Protein AF-A0A2E0HTX2-F1 (afdb_monomer_lite)

Foldseek 3Di:
DKKKKKKKKWFPPPDDAPPQVVVQVCVCVVVVPDDDPGGTDTDIDIAMDDDPDDVRVVVVVVVCCPPPVYPVVTMDMDMDMDDDPDRDDPPPPPPPVDDPPDPPPDDD

Sequence (108 aa):
MKFKATVNVKLRGSVSDAAGNAVMNNTHVVAPNLKSNLLRIGKVIDYWFEAEDYETAEKELYKLSDLFLANTVIEDWEYEFHETEETGIGNISNDNAGTSKHSIFDAS

Radius of gyration: 18.22 Å; chains: 1; bounding box: 45×31×39 Å

Structure (mmCIF, N/CA/C/O backbone):
data_AF-A0A2E0HTX2-F1
#
_entry.id   AF-A0A2E0HTX2-F1
#
loop_
_atom_site.group_PDB
_atom_site.id
_atom_site.type_symbol
_atom_site.label_atom_id
_atom_site.label_alt_id
_atom_site.label_comp_id
_atom_site.label_asym_id
_atom_site.label_entity_id
_atom_site.label_seq_id
_atom_site.pdbx_PDB_ins_code
_atom_site.Cartn_x
_atom_site.Cartn_y
_atom_site.Cartn_z
_atom_site.occupancy
_atom_site.B_iso_or_equiv
_atom_site.auth_seq_id
_atom_site.auth_comp_id
_atom_site.auth_asym_id
_atom_site.auth_atom_id
_atom_site.pdbx_PDB_model_num
ATOM 1 N N . MET A 1 1 ? -12.149 0.048 20.316 1.00 96.00 1 MET A N 1
ATOM 2 C CA . MET A 1 1 ? -10.877 -0.683 20.129 1.00 96.00 1 MET A CA 1
ATOM 3 C C . MET A 1 1 ? -10.062 0.039 19.070 1.00 96.00 1 MET A C 1
ATOM 5 O O . MET A 1 1 ? -10.654 0.692 18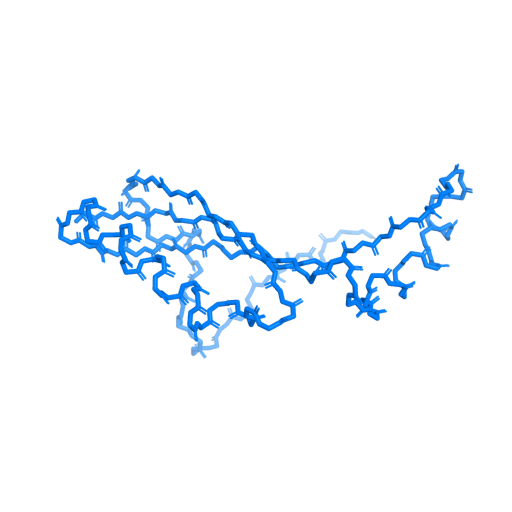.216 1.00 96.00 1 MET A O 1
ATOM 9 N N . LYS A 1 2 ? -8.735 -0.030 19.144 1.00 97.31 2 LYS A N 1
ATOM 10 C CA . LYS A 1 2 ? -7.821 0.624 18.200 1.00 97.31 2 LYS A CA 1
ATOM 11 C C . LYS A 1 2 ? -7.168 -0.431 17.324 1.00 97.31 2 LYS A C 1
ATOM 13 O O . LYS A 1 2 ? -6.774 -1.484 17.814 1.00 97.31 2 LYS A O 1
ATOM 18 N N . PHE A 1 3 ? -7.035 -0.141 16.043 1.00 98.00 3 PHE A N 1
ATOM 19 C CA . PHE A 1 3 ? -6.488 -1.064 15.064 1.00 98.00 3 PHE A CA 1
ATOM 20 C C . PHE A 1 3 ? -5.431 -0.378 14.222 1.00 98.00 3 PHE A C 1
ATOM 22 O O . PHE A 1 3 ? -5.520 0.819 13.947 1.00 98.00 3 PHE A O 1
ATOM 29 N N . LYS A 1 4 ? -4.459 -1.167 13.773 1.00 97.75 4 LYS A N 1
ATOM 30 C CA . LYS A 1 4 ? -3.559 -0.808 12.686 1.00 97.75 4 LYS A CA 1
ATOM 31 C C . LYS A 1 4 ? -3.803 -1.766 11.532 1.00 97.75 4 LYS A C 1
ATOM 33 O O . LYS A 1 4 ? -3.700 -2.979 11.709 1.00 97.75 4 LYS A O 1
ATOM 38 N N . ALA A 1 5 ? -4.081 -1.214 10.359 1.00 98.31 5 ALA A N 1
ATOM 39 C CA . ALA A 1 5 ? -4.120 -1.936 9.100 1.00 98.31 5 ALA A CA 1
ATOM 40 C C . ALA A 1 5 ? -2.954 -1.541 8.201 1.00 98.31 5 ALA A C 1
ATOM 42 O O . ALA A 1 5 ? -2.544 -0.381 8.185 1.00 98.31 5 ALA A O 1
ATOM 43 N N . THR A 1 6 ? -2.494 -2.494 7.401 1.00 98.50 6 THR A N 1
ATOM 44 C CA . THR A 1 6 ? -1.602 -2.258 6.270 1.00 98.50 6 THR A CA 1
ATOM 45 C C . THR A 1 6 ? -2.309 -2.744 5.011 1.00 98.50 6 THR A C 1
ATOM 47 O O . THR A 1 6 ? -2.570 -3.936 4.854 1.00 98.50 6 THR A O 1
ATOM 50 N N . VAL A 1 7 ? -2.638 -1.815 4.112 1.00 98.69 7 VAL A N 1
ATOM 51 C CA . VAL A 1 7 ? -3.294 -2.100 2.829 1.00 98.69 7 VAL A CA 1
ATOM 52 C C . VAL A 1 7 ? -2.268 -1.980 1.710 1.00 98.69 7 VAL A C 1
ATOM 54 O O . VAL A 1 7 ? -1.694 -0.914 1.481 1.00 98.69 7 VAL A O 1
ATOM 57 N N . ASN A 1 8 ? -2.040 -3.073 0.991 1.00 98.69 8 ASN A N 1
ATOM 58 C CA . ASN A 1 8 ? -1.163 -3.119 -0.169 1.00 98.69 8 ASN A CA 1
ATOM 59 C C . ASN A 1 8 ? -2.008 -3.012 -1.432 1.00 98.69 8 ASN A C 1
ATOM 61 O O . ASN A 1 8 ? -2.917 -3.812 -1.637 1.00 98.69 8 ASN A O 1
ATOM 65 N N . VAL A 1 9 ? -1.684 -2.067 -2.311 1.00 98.50 9 VAL A N 1
ATOM 66 C CA . VAL A 1 9 ? -2.402 -1.882 -3.577 1.00 98.50 9 VAL A CA 1
ATOM 67 C C . VAL A 1 9 ? -1.417 -1.844 -4.736 1.00 98.50 9 VAL A C 1
ATOM 69 O O . VAL A 1 9 ? -0.397 -1.145 -4.701 1.00 98.50 9 VAL A O 1
ATOM 72 N N . LYS A 1 10 ? -1.718 -2.616 -5.779 1.00 98.19 10 LYS A N 1
ATOM 73 C CA . LYS A 1 10 ? -0.840 -2.850 -6.928 1.00 98.19 10 LYS A CA 1
ATOM 74 C C . LYS A 1 10 ? -1.664 -2.749 -8.210 1.00 98.19 10 LYS A C 1
ATOM 76 O O . LYS A 1 10 ? -2.765 -3.280 -8.285 1.00 98.19 10 LYS A O 1
ATOM 81 N N . LEU A 1 11 ? -1.125 -2.115 -9.252 1.00 98.38 11 LEU A N 1
ATOM 82 C CA . LEU A 1 11 ? -1.747 -2.150 -10.580 1.00 98.38 11 LEU A CA 1
ATOM 83 C C . LEU A 1 11 ? -1.855 -3.601 -11.071 1.00 98.38 11 LEU A C 1
ATOM 85 O O . LEU A 1 11 ? -0.860 -4.335 -11.017 1.00 98.38 11 LEU A O 1
ATOM 89 N N . ARG A 1 12 ? -3.002 -3.977 -11.644 1.00 97.81 12 ARG A N 1
ATOM 90 C CA . ARG A 1 12 ? -3.229 -5.283 -12.283 1.00 97.81 12 ARG A CA 1
ATOM 91 C C . ARG A 1 12 ? -2.159 -5.595 -13.320 1.00 97.81 12 ARG A C 1
ATOM 93 O O . ARG A 1 12 ? -1.672 -4.697 -14.005 1.00 97.81 12 ARG A O 1
ATOM 100 N N . GLY A 1 13 ? -1.824 -6.875 -13.491 1.00 95.75 13 GLY A N 1
ATOM 101 C CA . GLY A 1 13 ? -0.739 -7.305 -14.386 1.00 95.75 13 GLY A CA 1
ATOM 102 C C . GLY A 1 13 ? -0.892 -6.848 -15.845 1.00 95.75 13 GLY A C 1
ATOM 103 O O . GLY A 1 13 ? 0.106 -6.587 -16.511 1.00 95.75 13 GLY A O 1
ATOM 104 N N . SER A 1 14 ? -2.128 -6.685 -16.323 1.00 95.88 14 SER A N 1
ATOM 105 C CA . SER A 1 14 ? -2.441 -6.179 -17.667 1.00 95.88 14 SER A CA 1
ATOM 106 C C . SER A 1 14 ? -2.340 -4.656 -17.810 1.00 95.88 14 SER A C 1
ATOM 108 O O . SER A 1 14 ? -2.477 -4.139 -18.916 1.00 95.88 14 SER A O 1
ATOM 11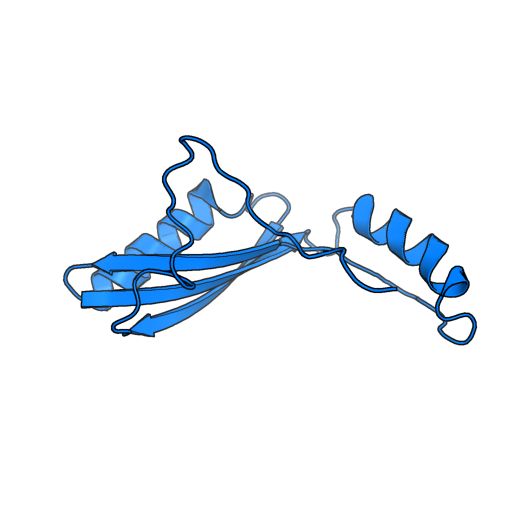0 N N . VAL A 1 15 ? -2.136 -3.923 -16.713 1.00 98.00 15 VAL A N 1
ATOM 111 C CA . VAL A 1 15 ? -2.070 -2.459 -16.697 1.00 98.00 15 VAL A CA 1
ATOM 112 C C . VAL A 1 15 ? -0.611 -2.012 -16.693 1.00 98.00 15 VAL A C 1
ATOM 114 O O . VAL A 1 15 ? 0.209 -2.487 -15.895 1.00 98.00 15 VAL A O 1
ATOM 117 N N . SER A 1 16 ? -0.294 -1.091 -17.606 1.00 96.31 16 SER A N 1
ATOM 118 C CA . SER A 1 16 ? 1.036 -0.495 -17.729 1.00 96.31 16 SER A CA 1
ATOM 119 C C . SER A 1 16 ? 1.359 0.374 -16.518 1.00 96.31 16 SER A C 1
ATOM 121 O O . SER A 1 16 ? 0.594 1.272 -16.174 1.00 96.31 16 SER A O 1
ATOM 123 N N . ASP A 1 17 ? 2.535 0.157 -15.938 1.00 97.69 17 ASP A N 1
ATOM 124 C CA . ASP A 1 17 ? 3.076 0.968 -14.853 1.00 97.69 17 ASP A CA 1
ATOM 125 C C . ASP A 1 17 ? 4.180 1.891 -15.387 1.00 97.69 17 ASP A C 1
ATOM 127 O O . ASP A 1 17 ? 5.323 1.482 -15.600 1.00 97.69 17 ASP A O 1
ATOM 131 N N . ALA A 1 18 ? 3.829 3.153 -15.641 1.00 96.69 18 ALA A N 1
ATOM 132 C CA . ALA A 1 18 ? 4.774 4.134 -16.168 1.00 96.69 18 ALA A CA 1
ATOM 133 C C . ALA A 1 18 ? 5.907 4.450 -15.175 1.00 96.69 18 ALA A C 1
ATOM 135 O O . ALA A 1 18 ? 7.055 4.610 -15.592 1.00 96.69 18 ALA A O 1
ATOM 136 N N . ALA A 1 19 ? 5.602 4.504 -13.874 1.00 97.12 19 ALA A N 1
ATOM 137 C CA . ALA A 1 19 ? 6.587 4.794 -12.837 1.00 97.12 19 ALA A CA 1
ATOM 138 C C . ALA A 1 19 ? 7.555 3.617 -12.667 1.00 97.12 19 ALA A C 1
ATOM 140 O O . ALA A 1 19 ? 8.772 3.811 -12.673 1.00 97.12 19 ALA A O 1
ATOM 141 N N . GLY A 1 20 ? 7.024 2.394 -12.601 1.00 98.00 20 GLY A N 1
ATOM 142 C CA . GLY A 1 20 ? 7.817 1.170 -12.542 1.00 98.00 20 GLY A CA 1
ATOM 143 C C . GLY A 1 20 ? 8.764 1.046 -13.732 1.00 98.00 20 GLY A C 1
ATOM 144 O O . GLY A 1 20 ? 9.960 0.830 -13.545 1.00 98.00 20 GLY A O 1
ATOM 145 N N . ASN A 1 21 ? 8.274 1.298 -14.949 1.00 97.50 21 ASN A N 1
ATOM 146 C CA . ASN A 1 21 ? 9.103 1.284 -16.157 1.00 97.50 21 ASN A CA 1
ATOM 147 C C . ASN A 1 21 ? 10.221 2.337 -16.121 1.00 97.50 21 ASN A C 1
ATOM 149 O O . ASN A 1 21 ? 11.362 2.039 -16.476 1.00 97.50 21 ASN A O 1
ATOM 153 N N . ALA A 1 22 ? 9.919 3.560 -15.676 1.00 97.44 22 ALA A N 1
ATOM 154 C CA . ALA A 1 22 ? 10.915 4.622 -15.573 1.00 97.44 22 ALA A CA 1
ATOM 155 C C . ALA A 1 22 ? 12.038 4.259 -14.589 1.00 97.44 22 ALA A C 1
ATOM 157 O O . ALA A 1 22 ? 13.216 4.436 -14.906 1.00 97.44 22 ALA A O 1
ATOM 158 N N . VAL A 1 23 ? 11.691 3.701 -13.425 1.00 97.75 23 VAL A N 1
ATOM 159 C CA . VAL A 1 23 ? 12.679 3.256 -12.433 1.00 97.75 23 VAL A CA 1
ATOM 160 C C . VAL A 1 23 ? 13.465 2.055 -12.950 1.00 97.75 23 VAL A C 1
ATOM 162 O O . VAL A 1 23 ? 14.693 2.072 -12.892 1.00 97.75 23 VAL A O 1
ATOM 165 N N . MET A 1 24 ? 12.790 1.053 -13.525 1.00 97.75 24 MET A N 1
ATOM 166 C CA . MET A 1 24 ? 13.419 -0.142 -14.101 1.00 97.75 24 MET A CA 1
ATOM 167 C C . MET A 1 24 ? 14.524 0.212 -15.092 1.00 97.75 24 MET A C 1
ATOM 169 O O . MET A 1 24 ? 15.615 -0.347 -15.034 1.00 97.75 24 MET A O 1
ATOM 173 N N . ASN A 1 25 ? 14.256 1.175 -15.976 1.00 96.31 25 ASN A N 1
ATOM 174 C CA . ASN A 1 25 ? 15.196 1.588 -17.011 1.00 96.31 25 ASN A CA 1
ATOM 175 C C . ASN A 1 25 ? 16.471 2.220 -16.447 1.00 96.31 25 ASN A C 1
ATOM 177 O O . ASN A 1 25 ? 17.461 2.290 -17.164 1.00 96.31 25 ASN A O 1
ATOM 181 N N . ASN A 1 26 ? 16.477 2.650 -15.184 1.00 96.75 26 ASN A N 1
ATOM 182 C CA . ASN A 1 26 ? 17.604 3.326 -14.547 1.00 96.75 26 ASN A CA 1
ATOM 183 C C . ASN A 1 26 ? 18.249 2.508 -13.417 1.00 96.75 26 ASN A C 1
ATOM 185 O O . ASN A 1 26 ? 19.265 2.938 -12.874 1.00 96.75 26 ASN A O 1
ATOM 189 N N . THR A 1 27 ? 17.732 1.320 -13.076 1.00 97.75 27 THR A N 1
ATOM 190 C CA . THR A 1 27 ? 18.305 0.479 -12.003 1.00 97.75 27 THR A CA 1
ATOM 191 C C . THR A 1 27 ? 19.785 0.176 -12.235 1.00 97.75 27 THR A C 1
ATOM 193 O O . THR A 1 27 ? 20.576 0.208 -11.295 1.00 97.75 27 THR A O 1
ATOM 196 N N . HIS A 1 28 ? 20.176 -0.037 -13.493 1.00 95.81 28 HIS A N 1
ATOM 197 C CA . HIS A 1 28 ? 21.549 -0.325 -13.909 1.00 95.81 28 HIS A CA 1
ATOM 198 C C . HIS A 1 28 ? 22.553 0.797 -13.593 1.00 95.81 28 HIS A C 1
ATOM 200 O O . HIS A 1 28 ? 23.745 0.524 -13.487 1.00 95.81 28 HIS A O 1
ATOM 206 N N . VAL A 1 29 ? 22.095 2.044 -13.428 1.00 96.62 29 VAL A N 1
ATOM 207 C CA . VAL A 1 29 ? 22.959 3.178 -13.059 1.00 96.62 29 VAL A CA 1
ATOM 208 C C . VAL A 1 29 ? 23.519 2.991 -11.647 1.00 96.62 29 VAL A C 1
ATOM 210 O O . VAL A 1 29 ? 24.665 3.340 -11.385 1.00 96.62 29 VAL A O 1
ATOM 213 N N . VAL A 1 30 ? 22.722 2.410 -10.745 1.00 97.00 30 VAL A N 1
ATOM 214 C CA . VAL A 1 30 ? 23.097 2.169 -9.342 1.00 97.00 30 VAL A CA 1
ATOM 215 C C . VAL A 1 30 ? 23.593 0.735 -9.136 1.00 97.00 30 VAL A C 1
ATOM 217 O O . VAL A 1 30 ? 24.564 0.504 -8.422 1.00 97.00 30 VAL A O 1
ATOM 220 N N . ALA A 1 31 ? 22.941 -0.238 -9.773 1.00 97.38 31 ALA A N 1
ATOM 221 C CA . ALA A 1 31 ? 23.213 -1.663 -9.626 1.00 97.38 31 ALA A CA 1
ATOM 222 C C . ALA A 1 31 ? 23.439 -2.321 -11.005 1.00 97.38 31 ALA A C 1
ATOM 224 O O . ALA A 1 31 ? 22.586 -3.075 -11.478 1.00 97.38 31 ALA A O 1
ATOM 225 N N . PRO A 1 32 ? 24.592 -2.081 -11.661 1.00 96.31 32 PRO A N 1
ATOM 226 C CA . PRO A 1 32 ? 24.834 -2.462 -13.062 1.00 96.31 32 PRO A CA 1
ATOM 227 C C . PRO A 1 32 ? 24.824 -3.973 -13.327 1.00 96.31 32 PRO A C 1
ATOM 229 O O . PRO A 1 32 ? 24.658 -4.404 -14.465 1.00 96.31 32 PRO A O 1
ATOM 232 N N . ASN A 1 33 ? 24.986 -4.790 -12.284 1.00 97.50 33 ASN A N 1
ATOM 233 C CA . ASN A 1 33 ? 24.974 -6.248 -12.396 1.00 97.50 33 ASN A CA 1
ATOM 234 C C . ASN A 1 33 ? 23.564 -6.859 -12.289 1.00 97.50 33 ASN A C 1
ATOM 236 O O . ASN A 1 33 ? 23.411 -8.061 -12.511 1.00 97.50 33 ASN A O 1
ATOM 240 N N . LEU A 1 34 ? 22.534 -6.070 -11.956 1.00 96.12 34 LEU A N 1
ATOM 241 C CA . LEU A 1 34 ? 21.148 -6.535 -11.940 1.00 96.12 34 LEU A CA 1
ATOM 242 C C . LEU A 1 34 ? 20.524 -6.409 -13.331 1.00 96.12 34 LEU A C 1
ATOM 244 O O . LEU A 1 34 ? 20.554 -5.352 -13.956 1.00 96.12 34 LEU A O 1
ATOM 248 N N . LYS A 1 35 ? 19.904 -7.494 -13.797 1.00 95.44 35 LYS A N 1
ATOM 249 C CA . LYS A 1 35 ? 19.108 -7.514 -15.028 1.00 95.44 35 LYS A CA 1
ATOM 250 C C . LYS A 1 35 ? 17.633 -7.526 -14.650 1.00 95.44 35 LYS A C 1
ATOM 252 O O . LYS A 1 35 ? 17.120 -8.547 -14.205 1.00 95.44 35 LYS A O 1
ATOM 257 N N . SER A 1 36 ? 16.965 -6.387 -14.787 1.00 95.69 36 SER A N 1
ATOM 258 C CA . SER A 1 36 ? 15.542 -6.265 -14.468 1.00 95.69 36 SER A CA 1
ATOM 259 C C . SER A 1 36 ? 14.677 -6.811 -15.609 1.00 95.69 36 SER A C 1
ATOM 261 O O . SER A 1 36 ? 14.851 -6.419 -16.759 1.00 95.69 36 SER A O 1
ATOM 263 N N . ASN A 1 37 ? 13.734 -7.703 -15.293 1.00 95.50 37 ASN A N 1
ATOM 264 C CA . ASN A 1 37 ? 12.727 -8.193 -16.247 1.00 95.50 37 ASN A CA 1
ATOM 265 C C . ASN A 1 37 ? 11.364 -7.508 -16.078 1.00 95.50 37 ASN A C 1
ATOM 267 O O . ASN A 1 37 ? 10.625 -7.363 -17.046 1.00 95.50 37 ASN A O 1
ATOM 271 N N . LEU A 1 38 ? 11.031 -7.116 -14.849 1.00 95.94 38 LEU A N 1
ATOM 272 C CA . LEU A 1 38 ? 9.812 -6.406 -14.491 1.00 95.94 38 LEU A CA 1
ATOM 273 C C . LEU A 1 38 ? 10.072 -5.655 -13.186 1.00 95.94 38 LEU A C 1
ATOM 275 O O . LEU A 1 38 ? 10.623 -6.223 -12.243 1.00 95.94 38 LEU A O 1
ATOM 279 N N . LEU A 1 39 ? 9.650 -4.398 -13.125 1.00 97.56 39 LEU A N 1
ATOM 280 C CA . LEU A 1 39 ? 9.583 -3.616 -11.898 1.00 97.56 39 LEU A CA 1
ATOM 281 C C . LEU A 1 39 ? 8.206 -2.969 -11.860 1.00 97.56 39 LEU A C 1
ATOM 283 O O . LEU A 1 39 ? 7.787 -2.353 -12.839 1.00 97.56 39 LEU A O 1
ATOM 287 N N . ARG A 1 40 ? 7.500 -3.139 -10.744 1.00 97.62 40 ARG A N 1
ATOM 288 C CA . ARG A 1 40 ? 6.204 -2.505 -10.508 1.00 97.62 40 ARG A CA 1
ATOM 289 C C . ARG A 1 40 ? 6.265 -1.709 -9.218 1.00 97.62 40 ARG A C 1
ATOM 291 O O . ARG A 1 40 ? 6.829 -2.179 -8.233 1.00 97.62 40 ARG A O 1
ATOM 298 N N . ILE A 1 41 ? 5.678 -0.527 -9.235 1.00 97.94 41 ILE A N 1
ATOM 299 C CA . ILE A 1 41 ? 5.506 0.347 -8.088 1.00 97.94 41 ILE A CA 1
ATOM 300 C C . ILE A 1 41 ? 4.035 0.290 -7.685 1.00 97.94 41 ILE A C 1
ATOM 302 O O . ILE A 1 41 ? 3.131 0.403 -8.511 1.00 97.94 41 ILE A O 1
ATOM 306 N N . GLY A 1 42 ? 3.810 0.072 -6.395 1.00 96.88 42 GLY A N 1
ATOM 307 C CA . GLY A 1 42 ? 2.494 0.097 -5.770 1.00 96.88 42 GLY A CA 1
ATOM 308 C C . GLY A 1 42 ? 2.477 1.068 -4.596 1.00 96.88 42 GLY A C 1
ATOM 309 O O . GLY A 1 42 ? 3.470 1.743 -4.318 1.00 96.88 42 GLY A O 1
ATOM 310 N N . LYS A 1 43 ? 1.347 1.110 -3.896 1.00 96.25 43 LYS A N 1
ATOM 311 C CA . LYS A 1 43 ? 1.170 1.878 -2.659 1.00 96.25 43 LYS A CA 1
ATOM 312 C C . LYS A 1 43 ? 0.981 0.921 -1.485 1.00 96.25 43 LYS A C 1
ATOM 314 O O . LYS A 1 43 ? 0.301 -0.096 -1.611 1.00 96.25 43 LYS A O 1
ATOM 319 N N . VAL A 1 44 ? 1.594 1.271 -0.362 1.00 98.19 44 VAL A N 1
ATOM 320 C CA . VAL A 1 44 ? 1.356 0.657 0.947 1.00 98.19 44 VAL A CA 1
ATOM 321 C C . VAL A 1 44 ? 0.729 1.737 1.813 1.00 98.19 44 VAL A C 1
ATOM 323 O O . VAL A 1 44 ? 1.236 2.858 1.856 1.00 98.19 44 VAL A O 1
ATOM 326 N N . ILE A 1 45 ? -0.398 1.424 2.438 1.00 98.06 45 ILE A N 1
ATOM 327 C CA . ILE A 1 45 ? -1.177 2.362 3.241 1.00 98.06 45 ILE A CA 1
ATOM 328 C C . ILE A 1 45 ? -1.244 1.799 4.652 1.00 98.06 45 ILE A C 1
ATOM 330 O O . ILE A 1 45 ? -1.977 0.843 4.897 1.00 98.06 45 ILE A O 1
ATOM 334 N N . ASP A 1 46 ? -0.488 2.400 5.565 1.00 97.31 46 ASP A N 1
ATOM 335 C CA . ASP A 1 46 ? -0.645 2.134 6.989 1.00 97.31 46 ASP A CA 1
ATOM 336 C C . ASP A 1 46 ? -1.734 3.045 7.559 1.00 97.31 46 ASP A C 1
ATOM 338 O O . ASP A 1 46 ? -1.678 4.271 7.417 1.00 97.31 46 ASP A O 1
ATOM 342 N N . TYR A 1 47 ? -2.734 2.447 8.200 1.00 96.56 47 TYR A N 1
ATOM 343 C CA . TYR A 1 47 ? -3.904 3.146 8.709 1.00 96.56 47 TYR A CA 1
ATOM 344 C C . TYR A 1 47 ? -4.192 2.749 10.155 1.00 96.56 47 TYR A C 1
ATOM 346 O O . TYR A 1 47 ? -4.449 1.582 10.444 1.00 96.56 47 TYR A O 1
ATOM 354 N N . TRP A 1 48 ? -4.175 3.733 11.055 1.00 97.19 48 TRP A N 1
ATOM 355 C CA . TRP A 1 48 ? -4.610 3.576 12.441 1.00 97.19 48 TRP A CA 1
ATOM 356 C C . TRP A 1 48 ? -6.016 4.139 12.589 1.00 97.19 48 TRP A C 1
ATOM 358 O O . TRP A 1 48 ? -6.279 5.274 12.181 1.00 97.19 48 TRP A O 1
ATOM 368 N N . PHE A 1 49 ? -6.917 3.354 13.167 1.00 97.12 49 PHE A N 1
ATOM 369 C CA . PHE A 1 49 ? -8.321 3.723 13.304 1.00 97.12 49 PHE A CA 1
ATOM 370 C C . PHE A 1 49 ? -8.964 3.068 14.519 1.00 97.12 49 PHE A C 1
ATOM 372 O O . PHE A 1 49 ? -8.436 2.118 15.096 1.00 97.12 49 PHE A O 1
ATOM 379 N N . GLU A 1 50 ? -10.119 3.595 14.908 1.00 97.44 50 GLU A N 1
ATOM 380 C CA . GLU A 1 50 ? -10.921 3.058 15.999 1.00 97.44 50 GLU A CA 1
ATOM 381 C C . GLU A 1 50 ? -12.212 2.448 15.457 1.00 97.44 50 GLU A C 1
ATOM 383 O O . GLU A 1 50 ? -12.820 2.977 14.526 1.00 97.44 50 GLU A O 1
ATOM 388 N N . ALA A 1 51 ? -12.634 1.341 16.060 1.00 98.06 51 ALA A N 1
ATOM 389 C CA . ALA A 1 51 ? -13.924 0.708 15.809 1.00 98.06 51 ALA A CA 1
ATOM 390 C C . ALA A 1 51 ? -14.471 0.096 17.104 1.00 98.06 51 ALA A C 1
ATOM 392 O O . ALA A 1 51 ? -13.725 -0.124 18.064 1.00 98.06 51 ALA A O 1
ATOM 393 N N . GLU A 1 52 ? -15.778 -0.158 17.145 1.00 97.94 52 GLU A N 1
ATOM 394 C CA . GLU A 1 52 ? -16.445 -0.719 18.327 1.00 97.94 52 GLU A CA 1
ATOM 395 C C . GLU A 1 52 ? -15.938 -2.132 18.640 1.00 97.94 52 GLU A C 1
ATOM 397 O O . GLU A 1 52 ? -15.601 -2.421 19.788 1.00 97.94 52 GLU A O 1
ATOM 402 N N . ASP A 1 53 ? -15.793 -2.961 17.604 1.00 98.06 53 ASP A N 1
ATOM 403 C CA . ASP A 1 53 ? -15.317 -4.340 17.670 1.00 98.06 53 ASP A CA 1
ATOM 404 C C . ASP A 1 53 ? -14.538 -4.743 16.401 1.00 98.06 53 ASP A C 1
ATOM 406 O O . ASP A 1 53 ? -14.395 -3.968 15.450 1.00 98.06 53 ASP A O 1
ATOM 410 N N . TYR A 1 54 ? -14.002 -5.968 16.404 1.00 97.88 54 TYR A N 1
ATOM 411 C CA . TYR A 1 54 ? -13.224 -6.518 15.290 1.00 97.88 54 TYR A CA 1
ATOM 412 C C . TYR A 1 54 ? -14.054 -6.700 14.009 1.00 97.88 54 TYR A C 1
ATOM 414 O O . TYR A 1 54 ? -13.561 -6.419 12.921 1.00 97.88 54 TYR A O 1
ATOM 422 N N . GLU A 1 55 ? -15.311 -7.143 14.120 1.00 98.38 55 GLU A N 1
ATOM 423 C CA . GLU A 1 55 ? -16.183 -7.386 12.959 1.00 98.38 55 GLU A CA 1
ATOM 424 C C . GLU A 1 55 ? -16.491 -6.076 12.220 1.00 98.38 55 GLU A C 1
ATOM 426 O O . GLU A 1 55 ? -16.405 -5.996 10.991 1.00 98.38 55 GLU A O 1
ATOM 431 N N . THR A 1 56 ? -16.776 -5.015 12.974 1.00 98.50 56 THR A N 1
ATOM 432 C CA . THR A 1 56 ? -16.981 -3.666 12.445 1.00 98.50 56 THR A CA 1
ATOM 433 C C . THR A 1 56 ? -15.700 -3.125 11.818 1.00 98.50 56 THR A C 1
ATOM 435 O O . THR A 1 56 ? -15.751 -2.570 10.718 1.00 98.50 56 THR A O 1
ATOM 438 N N . ALA A 1 57 ? -14.551 -3.317 12.478 1.00 98.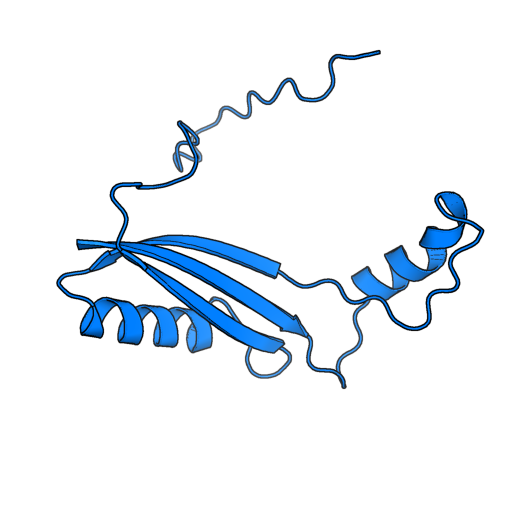56 57 ALA A N 1
ATOM 439 C CA . ALA A 1 57 ? -13.248 -2.913 11.954 1.00 98.56 57 ALA A CA 1
ATOM 440 C C . ALA A 1 57 ? -12.957 -3.563 10.595 1.00 98.56 57 ALA A C 1
ATOM 442 O O . ALA A 1 57 ? -12.630 -2.864 9.638 1.00 98.56 57 ALA A O 1
ATOM 443 N N . GLU A 1 58 ? -13.123 -4.884 10.498 1.00 98.56 58 GLU A N 1
ATOM 444 C CA . GLU A 1 58 ? -12.874 -5.646 9.274 1.00 98.56 58 GLU A CA 1
ATOM 445 C C . GLU A 1 58 ? -13.782 -5.188 8.133 1.00 98.56 58 GLU A C 1
ATOM 447 O O . GLU A 1 58 ? -13.317 -4.879 7.032 1.00 98.56 58 GLU A O 1
ATOM 452 N N . LYS A 1 59 ? -15.086 -5.105 8.405 1.00 98.69 59 LYS A N 1
ATOM 453 C CA . LYS A 1 59 ? -16.098 -4.759 7.410 1.00 98.69 59 LYS A CA 1
ATOM 454 C C . LYS A 1 59 ? -15.900 -3.353 6.848 1.00 98.69 59 LYS A C 1
ATOM 456 O O . LYS A 1 59 ? -15.985 -3.162 5.631 1.00 98.69 59 LYS A O 1
ATOM 461 N N . GLU A 1 60 ? -15.665 -2.361 7.705 1.00 98.69 60 GLU A N 1
ATOM 462 C CA . GLU A 1 60 ? -15.483 -0.978 7.256 1.00 98.69 60 GLU A CA 1
ATOM 463 C C . GLU A 1 60 ? -14.107 -0.766 6.607 1.00 98.69 60 GLU A C 1
ATOM 465 O O . GLU A 1 60 ? -14.029 -0.055 5.604 1.00 98.69 60 GLU A O 1
ATOM 470 N N . LEU A 1 61 ? -13.046 -1.438 7.075 1.00 98.69 61 LEU A N 1
ATOM 471 C CA . LEU A 1 61 ? -11.739 -1.428 6.409 1.00 98.69 61 LEU A CA 1
ATOM 472 C C . LEU A 1 61 ? -11.826 -2.017 4.997 1.00 98.69 61 LEU A C 1
ATOM 474 O O . LEU A 1 61 ? -11.293 -1.424 4.055 1.00 98.69 61 LEU A O 1
ATOM 478 N N . TYR A 1 62 ? -12.531 -3.142 4.834 1.00 98.69 62 TYR A N 1
ATOM 479 C CA . TYR A 1 62 ? -12.762 -3.756 3.528 1.00 98.69 62 TYR A CA 1
ATOM 480 C C . TYR A 1 62 ? -13.470 -2.779 2.586 1.00 98.69 62 TYR A C 1
ATOM 482 O O . TYR A 1 62 ? -12.995 -2.495 1.488 1.00 98.69 62 TYR A O 1
ATOM 490 N N . LYS A 1 63 ? -14.586 -2.201 3.041 1.00 98.62 63 LYS A N 1
ATOM 491 C CA . LYS A 1 63 ? -15.384 -1.253 2.259 1.00 98.62 63 LYS A CA 1
ATOM 492 C C . LYS A 1 63 ? -14.600 0.008 1.887 1.00 98.62 63 LYS A C 1
ATOM 494 O O . LYS A 1 63 ? -14.689 0.463 0.749 1.00 98.62 63 LYS A O 1
ATOM 499 N N . LEU A 1 64 ? -13.841 0.577 2.825 1.00 98.62 64 LEU A N 1
ATOM 500 C CA . LEU A 1 64 ? -12.982 1.737 2.577 1.00 98.62 64 LEU A CA 1
ATOM 501 C C . LEU A 1 64 ? -11.913 1.409 1.530 1.00 98.62 64 LEU A C 1
ATOM 503 O O . LEU A 1 64 ? -11.646 2.209 0.633 1.00 98.62 64 LEU A O 1
ATOM 507 N N . SER A 1 65 ? -11.324 0.222 1.627 1.00 98.50 65 SER A N 1
ATOM 508 C CA . SER A 1 65 ? -10.282 -0.212 0.706 1.00 98.50 65 SER A CA 1
ATOM 509 C C . SER A 1 65 ? -10.821 -0.408 -0.710 1.00 98.50 65 SER A C 1
ATOM 511 O O . SER A 1 65 ? -10.235 0.116 -1.655 1.00 98.50 65 SER A O 1
ATOM 513 N N . ASP A 1 66 ? -11.974 -1.065 -0.844 1.00 98.38 66 ASP A N 1
ATOM 514 C CA . ASP A 1 66 ? -12.589 -1.394 -2.133 1.00 98.38 66 ASP A CA 1
ATOM 515 C C . ASP A 1 66 ? -13.161 -0.178 -2.873 1.00 98.38 66 ASP A C 1
ATOM 517 O O . ASP A 1 66 ? -13.121 -0.105 -4.100 1.00 98.38 66 ASP A O 1
ATOM 521 N N . LEU A 1 67 ? -13.702 0.789 -2.126 1.00 98.06 67 LEU A N 1
ATOM 522 C CA . LEU A 1 67 ? -14.418 1.928 -2.705 1.00 98.06 67 LEU A CA 1
ATOM 523 C C . LEU A 1 67 ? -13.592 3.212 -2.773 1.00 98.06 67 LEU A C 1
ATOM 525 O O . LEU A 1 67 ? -14.004 4.154 -3.454 1.00 98.06 67 LEU A O 1
ATOM 529 N N . PHE A 1 68 ? -12.474 3.292 -2.047 1.00 98.06 68 PHE A N 1
ATOM 530 C CA . PHE A 1 68 ? -11.719 4.537 -1.920 1.00 98.06 68 PHE A CA 1
ATOM 531 C C . PHE A 1 68 ? -10.205 4.356 -2.029 1.00 98.06 68 PHE A C 1
ATOM 533 O O . PHE A 1 68 ? -9.570 5.059 -2.815 1.00 98.06 68 PHE A O 1
ATOM 540 N N . LEU A 1 69 ? -9.604 3.440 -1.262 1.00 98.19 69 LEU A N 1
ATOM 541 C CA . LEU A 1 69 ? -8.138 3.316 -1.246 1.00 98.19 69 LEU A CA 1
ATOM 542 C C . LEU A 1 69 ? -7.592 2.673 -2.523 1.00 98.19 69 LEU A C 1
ATOM 544 O O . LEU A 1 69 ? -6.489 3.024 -2.955 1.00 98.19 69 LEU A O 1
ATOM 548 N N . ALA A 1 70 ? -8.353 1.770 -3.142 1.00 98.31 70 ALA A N 1
ATOM 549 C CA . ALA A 1 70 ? -8.020 1.123 -4.401 1.00 98.31 70 ALA A CA 1
ATOM 550 C C . ALA A 1 70 ? -8.997 1.516 -5.516 1.00 98.31 70 ALA A C 1
ATOM 552 O O . ALA A 1 70 ? -10.206 1.608 -5.324 1.00 98.31 70 ALA A O 1
ATOM 553 N N . ASN A 1 71 ? -8.471 1.696 -6.724 1.00 97.75 71 AS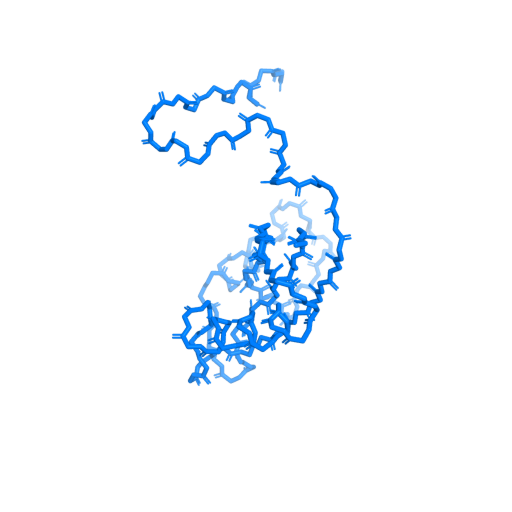N A N 1
ATOM 554 C CA . ASN A 1 71 ? -9.270 1.752 -7.937 1.00 97.75 71 ASN A CA 1
ATOM 555 C C . ASN A 1 71 ? -9.397 0.340 -8.522 1.00 97.75 71 ASN A C 1
ATOM 557 O O . ASN A 1 71 ? -8.598 -0.068 -9.365 1.00 97.75 71 ASN A O 1
ATOM 561 N N . THR A 1 72 ? -10.429 -0.391 -8.109 1.00 97.44 72 THR A N 1
ATOM 562 C CA . THR A 1 72 ? -10.651 -1.819 -8.424 1.00 97.44 72 THR A CA 1
ATOM 563 C C . THR A 1 72 ? -10.840 -2.144 -9.910 1.00 97.44 72 THR A C 1
ATOM 565 O O . THR A 1 72 ? -10.848 -3.315 -10.303 1.00 97.44 72 THR A O 1
ATOM 568 N N . VAL A 1 73 ? -10.957 -1.132 -10.776 1.00 97.94 73 VAL A N 1
ATOM 569 C CA . VAL A 1 73 ? -10.934 -1.320 -12.233 1.00 97.94 73 VAL A CA 1
ATOM 570 C C . VAL A 1 73 ? -9.528 -1.702 -12.707 1.00 97.94 73 VAL A C 1
ATOM 572 O O . VAL A 1 73 ? -9.378 -2.588 -13.553 1.00 97.94 73 VAL A O 1
ATOM 575 N N . ILE A 1 74 ? -8.494 -1.059 -12.158 1.00 98.06 74 ILE A N 1
ATOM 576 C CA . ILE A 1 74 ? -7.104 -1.149 -12.638 1.00 98.06 74 ILE A CA 1
ATOM 577 C C . ILE A 1 74 ? -6.100 -1.603 -11.573 1.00 98.06 74 ILE A C 1
ATOM 579 O O . ILE A 1 74 ? -4.958 -1.916 -11.911 1.00 98.06 74 ILE A O 1
ATOM 583 N N . GLU A 1 75 ? -6.507 -1.668 -10.312 1.00 98.56 75 GLU A N 1
ATOM 584 C CA . GLU A 1 75 ? -5.698 -2.080 -9.169 1.00 98.56 75 GLU A CA 1
ATOM 585 C C . GLU A 1 75 ? -6.305 -3.318 -8.499 1.00 98.56 75 GLU A C 1
ATOM 587 O O . GLU A 1 75 ? -7.525 -3.469 -8.428 1.00 98.56 75 GLU A O 1
ATOM 592 N N . ASP A 1 76 ? 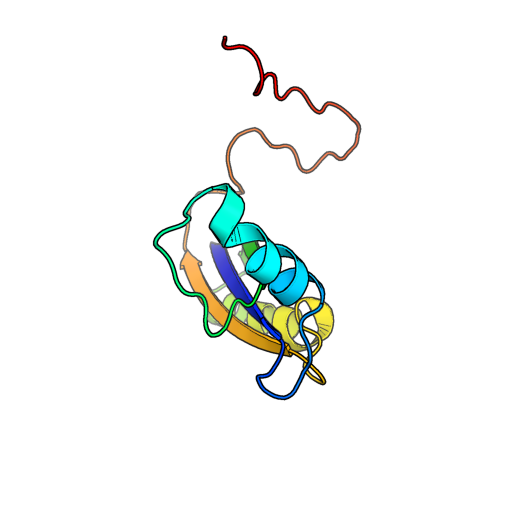-5.430 -4.180 -7.989 1.00 98.38 76 ASP A N 1
ATOM 593 C CA . ASP A 1 76 ? -5.761 -5.205 -7.004 1.00 98.38 76 ASP A CA 1
ATOM 594 C C . ASP A 1 76 ? -5.225 -4.760 -5.640 1.00 98.38 76 ASP A C 1
ATOM 596 O O . ASP A 1 76 ? -4.215 -4.047 -5.554 1.00 98.38 76 ASP A O 1
ATOM 600 N N . TRP A 1 77 ? -5.894 -5.182 -4.572 1.00 98.56 77 TRP A N 1
ATOM 601 C CA . TRP A 1 77 ? -5.528 -4.813 -3.214 1.00 98.56 77 TRP A CA 1
ATOM 602 C C . TRP A 1 77 ? -5.699 -5.978 -2.239 1.00 98.56 77 TRP A C 1
ATOM 604 O O . TRP A 1 77 ? -6.504 -6.882 -2.453 1.00 98.56 77 TRP A O 1
ATOM 614 N N . GLU A 1 78 ? -4.907 -5.948 -1.175 1.00 98.56 78 GLU A N 1
ATOM 615 C CA . GLU A 1 78 ? -4.930 -6.892 -0.058 1.00 98.56 78 GLU A CA 1
ATOM 616 C C . GLU A 1 78 ? -4.644 -6.128 1.238 1.00 98.56 78 GLU A C 1
ATOM 618 O O . GLU A 1 78 ? -4.004 -5.072 1.209 1.00 98.56 78 GLU A O 1
ATOM 623 N N . TYR A 1 79 ? -5.106 -6.640 2.375 1.00 98.56 79 TYR A N 1
ATOM 624 C CA . TYR A 1 79 ? -4.876 -6.007 3.669 1.00 98.56 79 TYR A CA 1
ATOM 625 C C . TYR A 1 79 ? -4.634 -7.031 4.768 1.00 98.56 79 TYR A C 1
ATOM 627 O O . TYR A 1 79 ? -5.129 -8.155 4.721 1.00 98.56 79 TYR A O 1
ATOM 635 N N . GLU A 1 80 ? -3.907 -6.589 5.783 1.00 98.44 80 GLU A N 1
ATOM 636 C CA . GLU A 1 80 ? -3.839 -7.218 7.095 1.00 98.44 80 GLU A CA 1
ATOM 637 C C . GLU A 1 80 ? -4.110 -6.156 8.160 1.00 98.44 80 GLU A C 1
ATOM 639 O O . GLU A 1 80 ? -3.812 -4.977 7.954 1.00 98.44 80 GLU A O 1
ATOM 644 N N . PHE A 1 81 ? -4.691 -6.548 9.293 1.00 98.19 81 PHE A N 1
ATOM 645 C CA . PHE A 1 81 ? -4.896 -5.632 10.410 1.00 98.19 81 PHE A CA 1
ATOM 646 C C . PHE A 1 81 ? -4.917 -6.361 11.754 1.00 98.19 81 PHE A C 1
ATOM 648 O O . PHE A 1 81 ? -5.208 -7.556 11.831 1.00 98.19 81 PHE A O 1
ATOM 655 N N . HIS A 1 82 ? -4.579 -5.633 12.813 1.00 98.12 82 HIS A N 1
ATOM 656 C CA . HIS A 1 82 ? -4.530 -6.136 14.184 1.00 98.12 82 HIS A CA 1
ATOM 657 C C . HIS A 1 82 ? -4.922 -5.044 15.178 1.00 98.12 82 HIS A C 1
ATOM 659 O O . HIS A 1 82 ? -4.803 -3.851 14.889 1.00 98.12 82 HIS A O 1
ATOM 665 N N . GLU A 1 83 ? -5.393 -5.459 16.353 1.00 97.81 83 GLU A N 1
ATOM 666 C CA . GLU A 1 83 ? -5.615 -4.549 17.476 1.00 97.81 83 GLU A CA 1
ATOM 667 C C . GLU A 1 83 ? -4.273 -4.006 17.991 1.00 97.81 83 GLU A C 1
ATOM 669 O O . GLU A 1 83 ? -3.264 -4.712 18.007 1.00 97.81 83 GLU A O 1
ATOM 674 N N . THR A 1 84 ? -4.248 -2.740 18.392 1.00 95.31 84 THR A N 1
ATOM 675 C CA . THR A 1 84 ? -3.054 -2.044 18.879 1.00 95.31 84 THR A CA 1
ATOM 676 C C . THR A 1 84 ? -3.441 -0.977 19.898 1.00 95.31 84 THR A C 1
ATOM 678 O O . THR A 1 84 ? -4.577 -0.529 19.920 1.00 95.31 84 THR A O 1
ATOM 681 N N . GLU A 1 85 ? -2.494 -0.510 20.707 1.00 94.19 85 GLU A N 1
ATOM 682 C CA . GLU A 1 85 ? -2.681 0.692 21.538 1.00 94.19 85 GLU A CA 1
ATOM 683 C C . GLU A 1 85 ? -2.231 1.981 20.828 1.00 94.19 85 GLU A C 1
ATOM 685 O O . GLU A 1 85 ? -2.559 3.097 21.255 1.00 94.19 85 GLU A O 1
ATOM 690 N N . GLU A 1 86 ? -1.486 1.830 19.730 1.00 89.62 86 GLU A N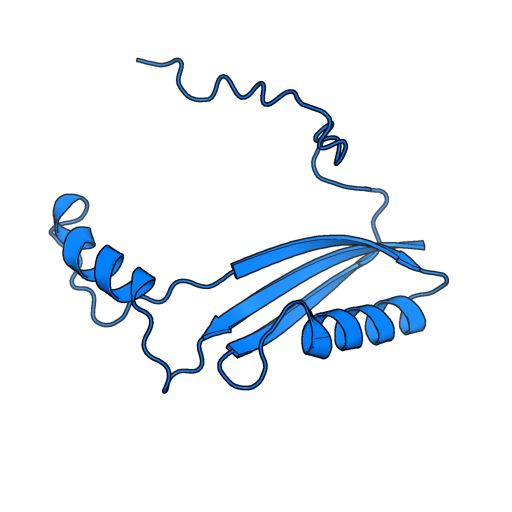 1
ATOM 691 C CA . GLU A 1 86 ? -0.957 2.923 18.920 1.00 89.62 86 GLU A CA 1
ATOM 692 C C . GLU A 1 86 ? -2.070 3.681 18.187 1.00 89.62 86 GLU A C 1
ATOM 694 O O . GLU A 1 86 ? -3.095 3.122 17.804 1.00 89.62 86 GLU A O 1
ATOM 699 N N . THR A 1 87 ? -1.839 4.966 17.923 1.00 88.50 87 THR A N 1
ATOM 700 C CA . THR A 1 87 ? -2.736 5.814 17.116 1.00 88.50 87 THR A CA 1
ATOM 701 C C . THR A 1 87 ? -2.032 6.413 15.896 1.00 88.50 87 THR A C 1
ATOM 703 O O . THR A 1 87 ? -2.531 7.364 15.302 1.00 88.50 87 THR A O 1
ATOM 706 N N . GLY A 1 88 ? -0.849 5.899 15.546 1.00 85.50 88 GLY A N 1
ATOM 707 C CA . GLY A 1 88 ? -0.001 6.410 14.470 1.00 85.50 88 GLY A CA 1
ATOM 708 C C . GLY A 1 88 ? 1.491 6.243 14.760 1.00 85.50 88 GLY A C 1
ATOM 709 O O . GLY A 1 88 ? 1.892 5.866 15.863 1.00 85.50 88 GLY A O 1
ATOM 710 N N . ILE A 1 89 ? 2.327 6.552 13.765 1.00 71.50 89 ILE A N 1
ATOM 711 C CA . ILE A 1 89 ? 3.789 6.511 13.900 1.00 71.50 89 ILE A CA 1
ATOM 712 C C . ILE A 1 89 ? 4.284 7.837 14.506 1.00 71.50 89 ILE A C 1
ATOM 714 O O . ILE A 1 89 ? 4.393 8.841 13.810 1.00 71.50 89 ILE A O 1
ATOM 718 N N . GLY A 1 90 ? 4.629 7.842 15.797 1.00 63.88 90 GLY A N 1
ATOM 719 C CA . GLY A 1 90 ? 5.261 8.987 16.476 1.00 63.88 90 GLY A CA 1
ATOM 720 C C . GLY A 1 90 ? 4.394 10.256 16.585 1.00 63.88 90 GLY A C 1
ATOM 721 O O . GLY A 1 90 ? 3.199 10.237 16.318 1.00 63.88 90 GLY A O 1
ATOM 722 N N . ASN A 1 91 ? 5.008 11.389 16.964 1.00 50.22 91 ASN A N 1
ATOM 723 C CA . ASN A 1 91 ? 4.375 12.725 16.977 1.00 50.22 91 ASN A CA 1
ATOM 724 C C . ASN A 1 91 ? 4.145 13.285 15.556 1.00 50.22 91 ASN A C 1
ATOM 726 O O . ASN A 1 91 ? 4.252 14.494 15.343 1.00 50.22 91 ASN A O 1
ATOM 730 N N . ILE A 1 92 ? 3.906 12.431 14.560 1.00 53.34 92 ILE A N 1
ATOM 731 C CA . ILE A 1 92 ? 3.523 12.880 13.225 1.00 53.34 92 ILE A CA 1
ATOM 732 C C . ILE A 1 92 ? 2.055 13.261 13.343 1.00 53.34 92 ILE A C 1
ATOM 734 O O . ILE A 1 92 ? 1.152 12.440 13.195 1.00 53.34 92 ILE A O 1
ATOM 738 N N . SER A 1 93 ? 1.835 14.508 13.743 1.00 44.16 93 SER A N 1
ATOM 739 C CA . SER A 1 93 ? 0.503 15.048 13.845 1.00 44.16 93 SER A CA 1
ATOM 740 C C . SER A 1 93 ? -0.092 15.095 12.437 1.00 44.16 93 SER A C 1
ATOM 742 O O . SER A 1 93 ? 0.514 15.603 11.493 1.00 44.16 93 SER A O 1
ATOM 744 N N . ASN A 1 94 ? -1.281 14.512 12.274 1.00 48.56 94 ASN A N 1
ATOM 745 C CA . ASN A 1 94 ? -2.073 14.664 11.049 1.00 48.56 94 ASN A CA 1
ATOM 746 C C . ASN A 1 94 ? -2.619 16.098 10.902 1.00 48.56 94 ASN A C 1
ATOM 748 O O . ASN A 1 94 ? -3.383 16.396 9.981 1.00 48.56 94 ASN A O 1
ATOM 752 N N . ASP A 1 95 ? -2.213 17.003 11.793 1.00 45.66 95 ASP A N 1
ATOM 753 C CA . ASP A 1 95 ? -2.364 18.437 11.685 1.00 45.66 95 ASP A CA 1
ATOM 754 C C . ASP A 1 95 ? -1.516 18.900 10.496 1.00 45.66 95 ASP A C 1
ATOM 756 O O . ASP A 1 95 ? -0.393 19.388 10.606 1.00 45.66 95 ASP A O 1
ATOM 760 N N . ASN A 1 96 ? -2.109 18.835 9.310 1.00 45.06 96 ASN A N 1
ATOM 761 C CA . ASN A 1 96 ? -1.600 19.492 8.110 1.00 45.06 96 ASN A CA 1
ATOM 762 C C . ASN A 1 96 ? -1.628 21.039 8.225 1.00 45.06 96 ASN A C 1
ATOM 764 O O . ASN A 1 96 ? -1.598 21.753 7.225 1.00 45.06 96 ASN A O 1
ATOM 768 N N . ALA A 1 97 ? -1.652 21.584 9.444 1.00 38.12 97 ALA A N 1
ATOM 769 C CA . ALA A 1 97 ? -1.311 22.958 9.764 1.00 38.12 97 ALA A CA 1
ATOM 770 C C . ALA A 1 97 ? 0.204 23.054 10.021 1.00 38.12 97 ALA A C 1
ATOM 772 O O . ALA A 1 97 ? 0.649 23.317 11.129 1.00 38.12 97 ALA A O 1
ATOM 773 N N . GLY A 1 98 ? 0.983 22.811 8.962 1.00 43.97 98 GLY A N 1
ATOM 774 C CA . GLY A 1 98 ? 2.380 23.208 8.802 1.00 43.97 98 GLY A CA 1
ATOM 775 C C . GLY A 1 98 ? 3.326 22.982 9.983 1.00 43.97 98 GLY A C 1
ATOM 776 O O . GLY A 1 98 ? 3.473 23.852 10.822 1.00 43.97 98 GLY A O 1
ATOM 777 N N . THR A 1 99 ? 4.126 21.919 9.936 1.00 39.16 99 THR A N 1
ATOM 778 C CA . THR A 1 99 ? 5.588 22.012 10.123 1.00 39.16 99 THR A CA 1
ATOM 779 C C . THR A 1 99 ? 6.240 20.702 9.686 1.00 39.16 99 THR A C 1
ATOM 781 O O . THR A 1 99 ? 6.409 19.769 10.463 1.00 39.16 99 THR A O 1
ATOM 784 N N . SER A 1 100 ? 6.677 20.637 8.428 1.00 40.94 100 SER A N 1
ATOM 785 C CA . SER A 1 100 ? 7.674 19.637 8.043 1.00 40.94 100 SER A CA 1
ATOM 786 C C . SER A 1 100 ? 9.002 20.033 8.694 1.00 40.94 100 SER A C 1
ATOM 788 O O . SER A 1 100 ? 9.698 20.928 8.216 1.00 40.94 100 SER A O 1
ATOM 790 N N . LYS A 1 101 ? 9.331 19.428 9.837 1.00 53.19 101 LYS A N 1
ATOM 791 C CA . LYS A 1 101 ? 10.693 19.416 10.383 1.00 53.19 101 LYS A CA 1
ATOM 792 C C . LYS A 1 101 ? 11.269 18.015 10.236 1.00 53.19 101 LYS A C 1
ATOM 794 O O . LYS A 1 101 ? 11.431 17.298 11.215 1.00 53.19 101 LYS A O 1
ATOM 799 N N . HIS A 1 102 ? 11.612 17.646 9.007 1.00 44.56 102 HIS A N 1
ATOM 800 C CA . HIS A 1 102 ? 12.559 16.562 8.776 1.00 44.56 102 HIS A CA 1
ATOM 801 C C . HIS A 1 102 ? 13.896 17.136 8.309 1.00 44.56 102 HIS A C 1
ATOM 803 O O . HIS A 1 102 ? 14.133 17.349 7.124 1.00 44.56 102 HIS A O 1
ATOM 809 N N . SER A 1 103 ? 14.791 17.355 9.273 1.00 51.16 103 SER A N 1
ATOM 810 C CA . SER A 1 103 ? 16.240 17.372 9.066 1.00 51.16 103 SER A CA 1
ATOM 811 C C . SER A 1 103 ? 16.708 15.935 8.798 1.00 51.16 103 SER A C 1
ATOM 813 O O . SER A 1 103 ? 17.213 15.263 9.693 1.00 51.16 103 SER A O 1
ATOM 815 N N . ILE A 1 104 ? 16.425 15.415 7.600 1.00 50.94 104 ILE A N 1
ATOM 816 C CA . ILE A 1 104 ? 16.850 14.068 7.166 1.00 50.94 104 ILE A CA 1
ATOM 817 C C . ILE A 1 104 ? 18.046 14.114 6.200 1.00 50.94 104 ILE A C 1
ATOM 819 O O . ILE A 1 104 ? 18.658 13.087 5.931 1.00 50.94 104 ILE A O 1
ATOM 823 N N . PHE A 1 105 ? 18.461 15.302 5.759 1.00 44.19 105 PHE A N 1
ATOM 824 C CA . PHE A 1 105 ? 19.668 15.480 4.951 1.00 44.19 105 PHE A CA 1
ATOM 825 C C . PHE A 1 105 ? 20.664 16.400 5.656 1.00 44.19 105 PHE A C 1
ATOM 827 O O . PHE A 1 105 ? 20.940 17.489 5.177 1.00 44.19 105 PHE A O 1
ATOM 834 N N . ASP A 1 106 ? 21.190 15.952 6.794 1.00 52.25 106 ASP A N 1
ATOM 835 C CA . ASP A 1 106 ? 22.424 16.491 7.373 1.00 52.25 106 ASP A CA 1
ATOM 836 C C . ASP A 1 106 ? 23.365 15.321 7.697 1.00 52.25 106 ASP A C 1
ATOM 838 O O . ASP A 1 106 ? 23.323 14.756 8.788 1.00 52.25 106 ASP A O 1
ATOM 842 N N . ALA A 1 107 ? 24.138 14.920 6.683 1.00 43.62 107 ALA A N 1
ATOM 843 C CA . ALA A 1 107 ? 25.399 14.155 6.690 1.00 43.62 107 ALA A CA 1
ATOM 844 C C . ALA A 1 107 ? 25.603 13.648 5.244 1.00 43.62 107 ALA A C 1
ATOM 846 O O . ALA A 1 107 ? 24.723 12.977 4.715 1.00 43.62 107 ALA A O 1
ATOM 847 N N . SER A 1 108 ? 26.687 13.888 4.506 1.00 45.44 108 SER A N 1
ATOM 848 C CA . SER A 1 108 ? 28.033 14.413 4.781 1.00 45.44 108 SER A CA 1
ATOM 849 C C . SER A 1 108 ? 28.571 15.036 3.491 1.00 45.44 108 SER A C 1
ATOM 851 O O . SER A 1 108 ? 28.148 14.553 2.415 1.00 45.44 108 SER A O 1
#

pLDDT: mean 88.21, std 19.32, range [38.12, 98.69]

Secondary structure (DSSP, 8-state):
-EEEEEEEEEE-TTS--HHHHHHHTTHHHH-TT---S-----EEEEEEEE-SSHHHHHHHHHHHIIIIIS-TTTEEEEEEEEE-S--SSTT-----SS----------